Protein AF-A0A1B8RV88-F1 (afdb_monomer_lite)

pLDDT: mean 70.17, std 13.11, r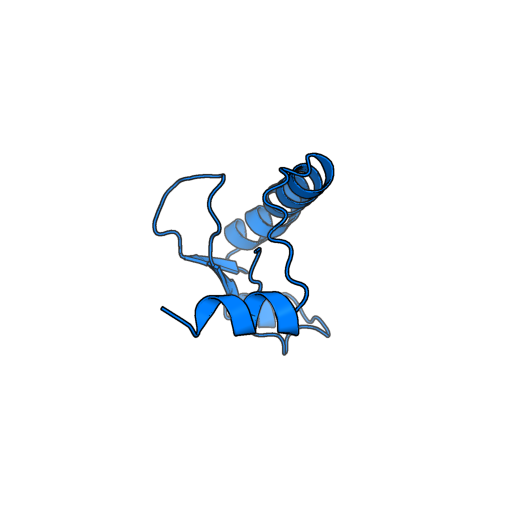ange [46.06, 88.81]

Radius of gyration: 17.08 Å; chains: 1; 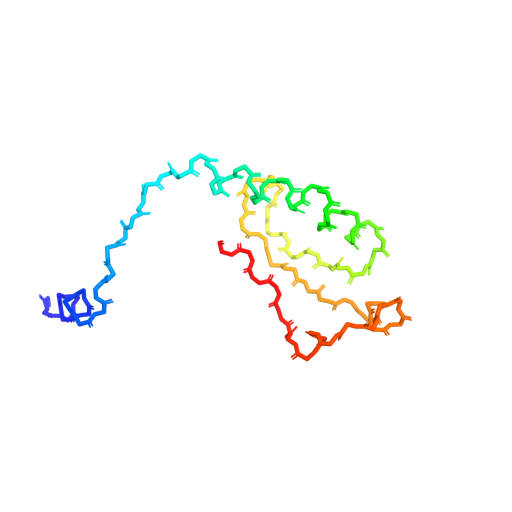bounding box: 49×31×31 Å

Foldseek 3Di:
DPDPVVVCVVPVDPPPPPPDVVVVVVLLCCCVVPVVVCVVVVQKDWDDPDPDPPDFIWIFGDPVVVVPDDDPCPVPGTDGPD

Structure (mmCIF, N/CA/C/O backbone):
data_AF-A0A1B8RV88-F1
#
_entry.id   AF-A0A1B8RV88-F1
#
loop_
_atom_site.group_PDB
_atom_site.id
_atom_site.type_symbol
_atom_site.label_atom_id
_atom_site.label_alt_id
_atom_site.label_comp_id
_atom_site.label_asym_id
_atom_site.label_entity_id
_atom_site.label_seq_id
_atom_site.pdbx_PDB_ins_code
_atom_site.Cartn_x
_atom_site.Cartn_y
_atom_site.Cartn_z
_atom_site.occupancy
_atom_site.B_iso_or_equiv
_atom_site.auth_seq_id
_atom_site.auth_comp_id
_atom_site.auth_asym_id
_atom_site.auth_atom_id
_atom_site.pdbx_PDB_model_num
ATOM 1 N N . MET A 1 1 ? 38.624 13.954 1.206 1.00 52.28 1 MET A N 1
ATOM 2 C CA . MET A 1 1 ? 38.307 13.592 -0.198 1.00 52.28 1 MET A CA 1
ATOM 3 C C . MET A 1 1 ? 38.800 12.177 -0.557 1.00 52.28 1 MET A C 1
ATOM 5 O O . MET A 1 1 ? 39.172 11.964 -1.699 1.00 52.28 1 MET A O 1
ATOM 9 N N . SER A 1 2 ? 38.785 11.195 0.364 1.00 54.16 2 SER A N 1
ATOM 10 C CA . SER A 1 2 ? 39.294 9.830 0.081 1.00 54.16 2 SER A CA 1
ATOM 11 C C . SER A 1 2 ? 38.299 8.692 0.339 1.00 54.16 2 SER A C 1
ATOM 13 O O . SER A 1 2 ? 38.551 7.576 -0.102 1.00 54.16 2 SER A O 1
ATOM 15 N N . ASP A 1 3 ? 37.155 8.953 0.981 1.00 55.91 3 ASP A N 1
ATOM 16 C CA . ASP A 1 3 ? 36.307 7.866 1.503 1.00 55.91 3 ASP A CA 1
ATOM 17 C C . ASP A 1 3 ? 35.169 7.443 0.556 1.00 55.91 3 ASP A C 1
ATOM 19 O O . ASP A 1 3 ? 34.611 6.361 0.708 1.00 55.91 3 ASP A O 1
ATOM 23 N N . GLN A 1 4 ? 34.840 8.246 -0.466 1.00 52.97 4 GLN A N 1
ATOM 24 C CA . GLN A 1 4 ? 33.798 7.889 -1.445 1.00 52.97 4 GLN A CA 1
ATOM 25 C C . GLN A 1 4 ? 34.266 6.829 -2.455 1.00 52.97 4 GLN A C 1
ATOM 27 O O . GLN A 1 4 ? 33.486 5.970 -2.861 1.00 52.97 4 GLN A O 1
ATOM 32 N N . VAL A 1 5 ? 35.551 6.836 -2.819 1.00 59.09 5 VAL A N 1
ATOM 33 C CA . VAL A 1 5 ? 36.099 5.917 -3.834 1.00 59.09 5 VAL A CA 1
ATOM 34 C C . VAL A 1 5 ? 36.222 4.489 -3.286 1.00 59.09 5 VAL A C 1
ATOM 36 O O . VAL A 1 5 ? 36.042 3.519 -4.019 1.00 59.09 5 VAL A O 1
ATOM 39 N N . ALA A 1 6 ? 36.467 4.350 -1.978 1.00 57.97 6 ALA A N 1
ATOM 40 C CA . ALA A 1 6 ? 36.578 3.052 -1.315 1.00 57.97 6 ALA A CA 1
ATOM 41 C C . ALA A 1 6 ? 35.251 2.277 -1.329 1.00 57.97 6 ALA A C 1
ATOM 43 O O . ALA A 1 6 ? 35.247 1.067 -1.541 1.00 57.97 6 ALA A O 1
ATOM 44 N N . CYS A 1 7 ? 34.125 2.977 -1.159 1.00 54.53 7 CYS A N 1
ATOM 45 C CA . CYS A 1 7 ? 32.803 2.355 -1.161 1.00 54.53 7 CYS A CA 1
ATOM 46 C C . CYS A 1 7 ? 32.405 1.871 -2.568 1.00 54.53 7 CYS A C 1
ATOM 48 O O . CYS A 1 7 ? 31.901 0.761 -2.721 1.00 54.53 7 CYS A O 1
ATOM 50 N N . SER A 1 8 ? 32.711 2.657 -3.607 1.00 51.12 8 SER A N 1
ATOM 51 C CA . SER A 1 8 ? 32.382 2.312 -4.998 1.00 51.12 8 SER A CA 1
ATOM 52 C C . SER A 1 8 ? 33.108 1.048 -5.481 1.00 51.12 8 SER A C 1
ATOM 54 O O . SER A 1 8 ? 32.488 0.159 -6.062 1.00 51.12 8 SER A O 1
ATOM 56 N N . THR A 1 9 ? 34.397 0.910 -5.158 1.00 67.38 9 THR A N 1
ATOM 57 C CA . THR A 1 9 ? 35.202 -0.256 -5.558 1.00 67.38 9 THR A CA 1
ATOM 58 C C . THR A 1 9 ? 34.845 -1.527 -4.784 1.00 67.38 9 THR A C 1
ATOM 60 O O . THR A 1 9 ? 34.901 -2.617 -5.347 1.00 67.38 9 THR A O 1
ATOM 63 N N . LEU A 1 10 ? 34.485 -1.417 -3.499 1.00 60.56 10 LEU A N 1
ATOM 64 C CA . LEU A 1 10 ? 34.216 -2.591 -2.658 1.00 60.56 10 LEU A CA 1
ATOM 65 C C . LEU A 1 10 ? 32.845 -3.226 -2.910 1.00 60.56 10 LEU A C 1
ATOM 67 O O . LEU A 1 10 ? 32.713 -4.437 -2.751 1.00 60.56 10 LEU A O 1
ATOM 71 N N . TYR A 1 11 ? 31.841 -2.438 -3.300 1.00 55.53 11 TYR A N 1
ATOM 72 C CA . TYR A 1 11 ? 30.468 -2.931 -3.438 1.00 55.53 11 TYR A CA 1
ATOM 73 C C . TYR A 1 11 ? 30.024 -3.202 -4.878 1.00 55.53 11 TYR A C 1
ATOM 75 O O . TYR A 1 11 ? 28.915 -3.694 -5.066 1.00 55.53 11 TYR A O 1
ATOM 83 N N . GLY A 1 12 ? 30.857 -2.920 -5.890 1.00 52.50 12 GLY A N 1
ATOM 84 C CA . GLY A 1 12 ? 30.515 -3.194 -7.294 1.00 52.50 12 GLY A CA 1
ATOM 85 C C . GLY A 1 12 ? 29.196 -2.547 -7.733 1.00 52.50 12 GLY A C 1
ATOM 86 O O . GLY A 1 12 ? 28.496 -3.077 -8.593 1.00 52.50 12 GLY A O 1
ATOM 87 N N . TRP A 1 13 ? 28.832 -1.432 -7.096 1.00 46.06 13 TRP A N 1
ATOM 88 C CA . TRP A 1 13 ? 27.613 -0.691 -7.376 1.00 46.06 13 TRP A CA 1
ATOM 89 C C . TRP A 1 13 ? 27.878 0.217 -8.573 1.00 46.06 13 TRP A C 1
ATOM 91 O O . TRP A 1 13 ? 28.325 1.353 -8.416 1.00 46.06 13 TRP A O 1
ATOM 101 N N . GLU A 1 14 ? 27.627 -0.288 -9.780 1.00 49.75 14 GLU A N 1
ATOM 102 C CA . GLU A 1 14 ? 27.260 0.624 -10.855 1.00 49.75 14 GLU A CA 1
ATOM 103 C C . GLU A 1 14 ? 25.847 1.102 -10.554 1.00 49.75 14 GLU A C 1
ATOM 105 O O . GLU A 1 14 ? 24.884 0.334 -10.618 1.00 49.75 14 GLU A O 1
ATOM 110 N N . GLU A 1 15 ? 25.743 2.376 -10.189 1.00 53.41 15 GLU A N 1
ATOM 111 C CA . GLU A 1 15 ? 24.502 3.130 -10.218 1.00 53.41 15 GLU A CA 1
ATOM 112 C C . GLU A 1 15 ? 24.018 3.125 -11.671 1.00 53.41 15 GLU A C 1
ATOM 114 O O . GLU A 1 15 ? 24.323 4.001 -12.477 1.00 53.41 15 GLU A O 1
ATOM 119 N N . LYS A 1 16 ? 23.332 2.047 -12.059 1.00 52.06 16 LYS A N 1
ATOM 120 C CA . LYS A 1 16 ? 22.588 2.011 -13.306 1.00 52.06 16 LYS A CA 1
ATOM 121 C C . LYS A 1 16 ? 21.351 2.869 -13.103 1.00 52.06 16 LYS A C 1
ATOM 123 O O . LYS A 1 16 ? 20.246 2.357 -12.964 1.00 52.06 16 LYS A O 1
ATOM 128 N N . ASP A 1 17 ? 21.551 4.176 -13.221 1.00 55.41 17 ASP A N 1
ATOM 129 C CA . ASP A 1 17 ? 20.535 5.159 -13.608 1.00 55.41 17 ASP A CA 1
ATOM 130 C C . ASP A 1 17 ? 20.102 4.949 -15.076 1.00 55.41 17 ASP A C 1
ATOM 132 O O . ASP A 1 17 ? 19.890 5.877 -15.854 1.00 55.41 17 ASP A O 1
ATOM 136 N N . GLY A 1 18 ? 20.008 3.692 -15.510 1.00 53.75 18 GLY A N 1
ATOM 137 C CA . GLY A 1 18 ? 19.399 3.334 -16.772 1.00 53.75 18 GLY A CA 1
ATOM 138 C C . GLY A 1 18 ? 17.919 3.165 -16.507 1.00 53.75 18 GLY A C 1
ATOM 139 O O . GLY A 1 18 ? 17.525 2.172 -15.904 1.00 53.75 18 GLY A O 1
ATOM 140 N N . PHE A 1 19 ? 17.107 4.128 -16.942 1.00 56.47 19 PHE A N 1
ATOM 141 C CA . PHE A 1 19 ? 15.665 3.941 -17.061 1.00 56.47 19 PHE A CA 1
ATOM 142 C C . PHE A 1 19 ? 15.408 2.633 -17.825 1.00 56.47 19 PHE A C 1
ATOM 144 O O . PHE A 1 19 ? 15.606 2.577 -19.037 1.00 56.47 19 PHE A O 1
ATOM 151 N N . ASP A 1 20 ? 15.033 1.575 -17.106 1.00 66.94 20 ASP A N 1
ATOM 152 C CA . ASP A 1 20 ? 14.623 0.303 -17.689 1.00 66.94 20 ASP A CA 1
ATOM 153 C C . ASP A 1 20 ? 13.104 0.363 -17.926 1.00 66.94 20 ASP A C 1
ATOM 155 O O . ASP A 1 20 ? 12.327 0.375 -16.958 1.00 66.94 20 ASP A O 1
ATOM 159 N N . PRO A 1 21 ? 12.653 0.437 -19.193 1.00 63.62 21 PRO A N 1
ATOM 160 C CA . PRO A 1 21 ? 11.237 0.547 -19.516 1.00 63.62 21 PRO A CA 1
ATOM 161 C C . PRO A 1 21 ? 10.438 -0.651 -19.003 1.00 63.62 21 PRO A C 1
ATOM 163 O O . PRO A 1 21 ? 9.326 -0.467 -18.506 1.00 63.62 21 PRO A O 1
ATOM 166 N N . GLU A 1 22 ? 11.007 -1.857 -19.064 1.00 70.38 22 GLU A N 1
ATOM 167 C CA . GLU A 1 22 ? 10.334 -3.083 -18.629 1.00 70.38 22 GLU A CA 1
ATOM 168 C C . GLU A 1 22 ? 10.140 -3.077 -17.113 1.00 70.38 22 GLU A C 1
ATOM 170 O O . GLU A 1 22 ? 9.035 -3.319 -16.618 1.00 70.38 22 GLU A O 1
ATOM 175 N N . HIS A 1 23 ? 11.177 -2.680 -16.368 1.00 66.75 23 HIS A N 1
ATOM 176 C CA . HIS A 1 23 ? 11.106 -2.533 -14.912 1.00 66.75 23 HIS A CA 1
ATOM 177 C C . HIS A 1 23 ? 10.100 -1.455 -14.482 1.00 66.75 23 HIS A C 1
ATOM 179 O O . HIS A 1 23 ? 9.353 -1.628 -13.514 1.00 66.75 23 HIS A O 1
ATOM 185 N N . SER A 1 24 ? 10.017 -0.348 -15.227 1.00 70.31 24 SER A N 1
ATOM 186 C CA . SER A 1 24 ? 9.029 0.706 -14.971 1.00 70.31 24 SER A CA 1
ATOM 187 C C . SER A 1 24 ? 7.589 0.237 -15.226 1.00 70.31 24 SER A C 1
ATOM 189 O O . SER A 1 24 ? 6.682 0.573 -14.459 1.00 70.31 24 SER A O 1
ATOM 191 N N . ASN A 1 25 ? 7.381 -0.600 -16.247 1.00 77.69 25 ASN A N 1
ATOM 192 C CA . ASN A 1 25 ? 6.069 -1.108 -16.633 1.00 77.69 25 ASN A CA 1
ATOM 193 C C . ASN A 1 25 ? 5.533 -2.120 -15.610 1.00 77.69 25 ASN A C 1
ATOM 195 O O . ASN A 1 25 ? 4.400 -1.990 -15.145 1.00 77.69 25 ASN A O 1
ATOM 199 N N . VAL A 1 26 ? 6.358 -3.076 -15.167 1.00 78.38 26 VAL A N 1
ATOM 200 C CA . VAL A 1 26 ? 5.939 -4.044 -14.136 1.00 78.38 26 VAL A CA 1
ATOM 201 C C . VAL A 1 26 ? 5.636 -3.364 -12.800 1.00 78.38 26 VAL A C 1
ATOM 203 O O . VAL A 1 26 ? 4.652 -3.710 -12.142 1.00 78.38 26 VAL A O 1
ATOM 206 N N . ARG A 1 27 ? 6.412 -2.338 -12.421 1.00 76.19 27 ARG A N 1
ATOM 207 C CA . ARG A 1 27 ? 6.133 -1.523 -11.228 1.00 76.19 27 ARG A CA 1
ATOM 208 C C . ARG A 1 27 ? 4.815 -0.776 -11.348 1.00 76.19 27 ARG A C 1
ATOM 210 O O . ARG A 1 27 ? 4.032 -0.761 -10.398 1.00 76.19 27 ARG A O 1
ATOM 217 N N . PHE A 1 28 ? 4.561 -0.171 -12.507 1.00 78.81 28 PHE A N 1
ATOM 218 C CA . PHE A 1 28 ? 3.308 0.520 -12.775 1.00 78.81 28 PHE A CA 1
ATOM 219 C C . PHE A 1 28 ? 2.128 -0.451 -12.684 1.00 78.81 28 PHE A C 1
ATOM 221 O O . PHE A 1 28 ? 1.201 -0.225 -11.907 1.00 78.81 28 PHE A O 1
ATOM 228 N N . ALA A 1 29 ? 2.188 -1.579 -13.393 1.00 83.62 29 ALA A N 1
ATOM 229 C CA . ALA A 1 29 ? 1.143 -2.595 -13.359 1.00 83.62 29 ALA A CA 1
ATOM 230 C C . ALA A 1 29 ? 0.864 -3.072 -11.925 1.00 83.62 29 ALA A C 1
ATOM 232 O O . ALA A 1 29 ? -0.288 -3.106 -11.494 1.00 83.62 29 ALA A O 1
ATOM 233 N N . PHE A 1 30 ? 1.905 -3.353 -11.140 1.00 82.44 30 PHE A N 1
ATOM 234 C CA . PHE A 1 30 ? 1.748 -3.780 -9.751 1.00 82.44 30 PHE A CA 1
ATOM 235 C C . PHE A 1 30 ? 1.125 -2.692 -8.859 1.00 82.44 30 PHE A C 1
ATOM 237 O O . PHE A 1 30 ? 0.182 -2.960 -8.107 1.00 82.44 30 PHE A O 1
ATOM 244 N N . LYS A 1 31 ? 1.582 -1.438 -8.975 1.00 81.75 31 LYS A N 1
ATOM 245 C CA . LYS A 1 31 ? 1.043 -0.308 -8.201 1.00 81.75 31 LYS A CA 1
ATOM 246 C C . LYS A 1 31 ? -0.445 -0.088 -8.483 1.00 81.75 31 LYS A C 1
ATOM 248 O O . LYS A 1 31 ? -1.228 0.120 -7.554 1.00 81.75 31 LYS A O 1
ATOM 253 N N . PHE A 1 32 ? -0.854 -0.145 -9.749 1.00 83.38 32 PHE A N 1
ATOM 254 C CA . PHE A 1 32 ? -2.235 0.135 -10.141 1.00 83.38 32 PHE A CA 1
ATOM 255 C C . PHE A 1 32 ? -3.180 -1.048 -9.936 1.00 83.38 32 PHE A C 1
ATOM 257 O O . PHE A 1 32 ? -4.314 -0.831 -9.514 1.00 83.38 32 PHE A O 1
ATOM 264 N N . CYS A 1 33 ? -2.726 -2.274 -10.194 1.00 87.38 33 CYS A N 1
ATOM 265 C CA . CYS A 1 33 ? -3.581 -3.458 -10.134 1.00 87.38 33 CYS A CA 1
ATOM 266 C C . CYS A 1 33 ? -3.628 -4.112 -8.749 1.00 87.38 33 CYS A C 1
ATOM 268 O O . CYS A 1 33 ? -4.586 -4.822 -8.463 1.00 87.38 33 CYS A O 1
ATOM 270 N N . VAL A 1 34 ? -2.624 -3.892 -7.892 1.00 86.38 34 VAL A N 1
ATOM 271 C CA . VAL A 1 34 ? -2.535 -4.555 -6.579 1.00 86.38 34 VAL A CA 1
ATOM 272 C C . VAL A 1 34 ? -2.556 -3.536 -5.449 1.00 86.38 34 VAL A C 1
ATOM 274 O O . VAL A 1 34 ? -3.462 -3.550 -4.619 1.00 86.38 34 VAL A O 1
ATOM 277 N N . ILE A 1 35 ? -1.599 -2.608 -5.432 1.00 86.06 35 ILE A N 1
ATOM 278 C CA . ILE A 1 35 ? -1.412 -1.709 -4.284 1.00 86.06 35 ILE A CA 1
ATOM 279 C C . ILE A 1 35 ? -2.582 -0.736 -4.130 1.00 86.06 35 ILE A C 1
ATOM 281 O O . ILE A 1 35 ? -3.141 -0.616 -3.043 1.00 86.06 35 ILE A O 1
ATOM 285 N N . ARG A 1 36 ? -3.019 -0.083 -5.213 1.00 84.38 36 ARG A N 1
ATOM 286 C CA . ARG A 1 36 ? -4.150 0.859 -5.169 1.00 84.38 36 ARG A CA 1
ATOM 287 C C . ARG A 1 36 ? -5.456 0.224 -4.673 1.00 84.38 36 ARG A C 1
ATOM 289 O O . ARG A 1 36 ? -6.065 0.815 -3.783 1.00 84.38 36 ARG A O 1
ATOM 296 N N . PRO A 1 37 ? -5.894 -0.942 -5.182 1.00 88.31 37 PRO A N 1
ATOM 297 C CA . PRO A 1 37 ? -7.053 -1.634 -4.627 1.00 88.31 37 PRO A CA 1
ATOM 298 C C . PRO A 1 37 ? -6.907 -1.952 -3.137 1.00 88.31 37 PRO A C 1
ATOM 300 O O . PRO A 1 37 ? -7.847 -1.745 -2.378 1.00 88.31 37 PRO A O 1
ATOM 303 N N . LEU A 1 38 ? -5.726 -2.387 -2.690 1.00 87.06 38 LEU A N 1
ATOM 304 C CA . LEU A 1 38 ? -5.472 -2.662 -1.273 1.00 87.06 38 LEU A CA 1
ATOM 305 C C . LEU A 1 38 ? -5.530 -1.388 -0.413 1.00 87.06 38 LEU A C 1
ATOM 307 O O . LEU A 1 38 ? -6.044 -1.431 0.705 1.00 87.06 38 LEU A O 1
ATOM 311 N N . CYS A 1 39 ? -5.075 -0.249 -0.940 1.00 86.81 39 CYS A N 1
ATOM 312 C CA . CYS A 1 39 ? -5.254 1.052 -0.297 1.00 86.81 39 CYS A CA 1
ATOM 313 C C . CYS A 1 39 ? -6.732 1.460 -0.226 1.00 86.81 39 CYS A C 1
ATOM 315 O O . CYS A 1 39 ? -7.192 1.920 0.814 1.00 86.81 39 CYS A O 1
ATOM 317 N N . TRP A 1 40 ? -7.502 1.259 -1.299 1.00 88.19 40 TRP A N 1
ATOM 318 C CA . TRP A 1 40 ? -8.942 1.549 -1.316 1.00 88.19 40 TRP A CA 1
ATOM 319 C C . TRP A 1 40 ? -9.738 0.690 -0.339 1.00 88.19 40 TRP A C 1
ATOM 321 O O . TRP A 1 40 ? -10.688 1.173 0.270 1.00 88.19 40 TRP A O 1
ATOM 331 N N . LEU A 1 41 ? -9.329 -0.563 -0.154 1.00 88.81 41 LEU A N 1
ATOM 332 C CA . LEU A 1 41 ? -9.904 -1.461 0.845 1.00 88.81 41 LEU A CA 1
ATOM 333 C C . LEU A 1 41 ? -9.481 -1.109 2.281 1.00 88.81 41 LEU A C 1
ATOM 335 O O . LEU A 1 41 ? -9.967 -1.726 3.223 1.00 88.81 41 LEU A O 1
ATOM 339 N N . GLY A 1 42 ? -8.566 -0.151 2.465 1.00 88.12 42 GLY A N 1
ATOM 340 C CA . GLY A 1 42 ? -8.019 0.212 3.771 1.00 88.12 42 GLY A CA 1
ATOM 341 C C . GLY A 1 42 ? -7.098 -0.854 4.367 1.00 88.12 42 GLY A C 1
ATOM 342 O O . GLY A 1 42 ? -6.816 -0.813 5.562 1.00 88.12 42 GLY A O 1
ATOM 343 N N . LEU A 1 43 ? -6.634 -1.816 3.564 1.00 88.19 43 LEU A N 1
ATOM 344 C CA . LEU A 1 43 ? -5.686 -2.861 3.971 1.00 88.19 43 LEU A CA 1
ATOM 345 C C . LEU A 1 43 ? -4.250 -2.328 3.997 1.00 88.19 43 LEU A C 1
ATOM 347 O O . LEU A 1 43 ? -3.435 -2.745 4.821 1.00 88.19 43 LEU A O 1
ATOM 351 N N . LEU A 1 44 ? -3.955 -1.380 3.110 1.00 88.06 44 LEU A N 1
ATOM 352 C CA . LEU A 1 44 ? -2.711 -0.623 3.099 1.00 88.06 44 LEU A CA 1
ATOM 353 C C . LEU A 1 44 ? -3.006 0.855 3.341 1.00 88.06 44 LEU A C 1
ATOM 355 O O . LEU A 1 44 ? -3.966 1.404 2.806 1.00 88.06 44 LEU A O 1
ATOM 359 N N . TRP A 1 45 ? -2.152 1.502 4.119 1.00 84.62 45 TRP A N 1
ATOM 360 C CA . TRP A 1 45 ? -2.115 2.948 4.258 1.00 84.62 45 TRP A CA 1
ATOM 361 C C . TRP A 1 45 ? -0.885 3.477 3.534 1.00 84.62 45 TRP A C 1
ATOM 363 O O . TRP A 1 45 ? 0.192 2.898 3.633 1.00 84.62 45 TRP A O 1
ATOM 373 N N . GLU A 1 46 ? -1.048 4.545 2.773 1.00 84.62 46 GLU A N 1
ATOM 374 C CA . GLU A 1 46 ? 0.044 5.134 2.012 1.00 84.62 46 GLU A CA 1
ATOM 375 C C . GLU A 1 46 ? 0.421 6.477 2.618 1.00 84.62 46 GLU A C 1
ATOM 377 O O . GLU A 1 46 ? -0.412 7.381 2.691 1.00 84.62 46 GLU A O 1
ATOM 382 N N . ASP A 1 47 ? 1.681 6.593 3.021 1.00 75.00 47 ASP A N 1
ATOM 383 C CA . ASP A 1 47 ? 2.267 7.837 3.497 1.00 75.00 47 ASP A CA 1
ATOM 384 C C . ASP A 1 47 ? 2.785 8.603 2.288 1.00 75.00 47 ASP A C 1
ATOM 386 O O . ASP A 1 47 ? 3.842 8.299 1.722 1.00 75.00 47 ASP A O 1
ATOM 390 N N . ARG A 1 48 ? 1.950 9.522 1.810 1.00 67.12 48 ARG A N 1
ATOM 391 C CA . ARG A 1 48 ? 2.266 10.390 0.681 1.00 67.12 48 ARG A CA 1
ATOM 392 C C . ARG A 1 48 ? 2.587 11.781 1.203 1.00 67.12 48 ARG A C 1
ATOM 394 O O . ARG A 1 48 ? 1.680 12.487 1.634 1.00 67.12 48 ARG A O 1
ATOM 401 N N . GLU A 1 49 ? 3.838 12.208 1.057 1.00 61.09 49 GLU A N 1
ATOM 402 C CA . GLU A 1 49 ? 4.187 13.631 1.173 1.00 61.09 49 GLU A CA 1
ATOM 403 C C . GLU A 1 49 ? 3.769 14.423 -0.084 1.00 61.09 49 GLU A C 1
ATOM 405 O O . GLU A 1 49 ? 3.578 15.637 -0.016 1.00 61.09 49 GLU A O 1
ATOM 410 N N . SER A 1 50 ? 3.538 13.752 -1.224 1.00 56.22 50 SER A N 1
ATOM 411 C CA . SER A 1 50 ? 3.081 14.389 -2.465 1.00 56.22 50 SER A CA 1
ATOM 412 C C . SER A 1 50 ? 2.067 13.542 -3.260 1.00 56.22 50 SER A C 1
ATOM 414 O O . SER A 1 50 ? 1.983 12.320 -3.141 1.00 56.22 50 SER A O 1
ATOM 416 N N . LEU A 1 51 ? 1.269 14.200 -4.110 1.00 59.00 51 LEU A N 1
ATOM 417 C CA . LEU A 1 51 ? 0.265 13.571 -4.987 1.00 59.00 51 LEU A CA 1
ATOM 418 C C . LEU A 1 51 ? 0.862 12.957 -6.270 1.00 59.00 51 LEU A C 1
ATOM 420 O O . LEU A 1 51 ? 0.112 12.546 -7.161 1.00 59.00 51 LEU A O 1
ATOM 424 N N . ASN A 1 52 ? 2.189 12.888 -6.394 1.00 61.06 52 ASN A N 1
ATOM 425 C CA . ASN A 1 52 ? 2.833 12.393 -7.602 1.00 61.06 52 ASN A CA 1
ATOM 426 C C . ASN A 1 52 ? 2.627 10.879 -7.754 1.00 61.06 52 ASN A C 1
ATOM 428 O O . ASN A 1 52 ? 3.140 10.059 -6.997 1.00 61.06 52 ASN A O 1
ATOM 432 N N . LEU A 1 53 ? 1.904 10.488 -8.808 1.00 58.94 53 LEU A N 1
ATOM 433 C CA . LEU A 1 53 ? 1.663 9.084 -9.176 1.00 58.94 53 LEU A CA 1
ATOM 434 C C . LEU A 1 53 ? 2.964 8.300 -9.427 1.00 58.94 53 LEU A C 1
ATOM 436 O O . LEU A 1 53 ? 2.968 7.072 -9.303 1.00 58.94 53 LEU A O 1
ATOM 440 N N . TRP A 1 54 ? 4.047 9.011 -9.739 1.00 57.97 54 TRP A N 1
ATOM 441 C CA . TRP A 1 54 ? 5.372 8.479 -10.054 1.00 57.97 54 TRP A CA 1
ATOM 442 C C . TRP A 1 54 ? 6.323 8.427 -8.856 1.00 57.97 54 TRP A C 1
ATOM 444 O O . TRP A 1 54 ? 7.385 7.826 -8.969 1.00 57.97 54 TRP A O 1
ATOM 454 N N . GLU A 1 55 ? 5.963 9.031 -7.720 1.00 62.78 55 GLU A N 1
ATOM 455 C CA . GLU A 1 55 ? 6.843 9.042 -6.554 1.00 62.78 55 GLU A CA 1
ATOM 456 C C . GLU A 1 55 ? 6.814 7.721 -5.783 1.00 62.78 55 GLU A C 1
ATOM 458 O O . GLU A 1 55 ? 5.811 6.988 -5.740 1.00 62.78 55 GLU A O 1
ATOM 463 N N . VAL A 1 56 ? 7.969 7.442 -5.178 1.00 62.28 56 VAL A N 1
ATOM 464 C CA . VAL A 1 56 ? 8.202 6.351 -4.238 1.00 62.28 56 VAL A CA 1
ATOM 465 C C . VAL A 1 56 ? 7.444 6.677 -2.952 1.00 62.28 56 VAL A C 1
ATOM 467 O O . VAL A 1 56 ? 7.890 7.485 -2.145 1.00 62.28 56 VAL A O 1
ATOM 470 N N . GLY A 1 57 ? 6.268 6.074 -2.788 1.00 70.25 57 GLY A N 1
ATOM 471 C CA . GLY A 1 57 ? 5.472 6.164 -1.564 1.00 70.25 57 GLY A CA 1
ATOM 472 C C . GLY A 1 57 ? 5.820 5.037 -0.596 1.00 70.25 57 GLY A C 1
ATOM 473 O O . GLY A 1 57 ? 6.107 3.913 -1.022 1.00 70.25 57 GLY A O 1
ATOM 474 N N . THR A 1 58 ? 5.772 5.317 0.707 1.00 77.94 58 THR A N 1
ATOM 475 C CA . THR A 1 58 ? 5.899 4.266 1.725 1.00 77.94 58 THR A CA 1
ATOM 476 C C . THR A 1 58 ? 4.513 3.726 2.064 1.00 77.94 58 THR A C 1
ATOM 478 O O . THR A 1 58 ? 3.608 4.487 2.405 1.00 77.94 58 THR A O 1
ATOM 481 N N . TYR A 1 59 ? 4.339 2.407 1.962 1.00 82.44 59 TYR A N 1
ATOM 482 C CA . TYR A 1 59 ? 3.077 1.731 2.265 1.00 82.44 59 TYR A CA 1
ATOM 483 C C . TYR A 1 59 ? 3.183 0.978 3.587 1.00 82.44 59 TYR A C 1
ATOM 485 O O . TYR A 1 59 ? 4.097 0.177 3.794 1.00 82.44 59 TYR A O 1
ATOM 493 N N . TYR A 1 60 ? 2.203 1.190 4.452 1.00 83.75 60 TYR A N 1
ATOM 494 C CA . T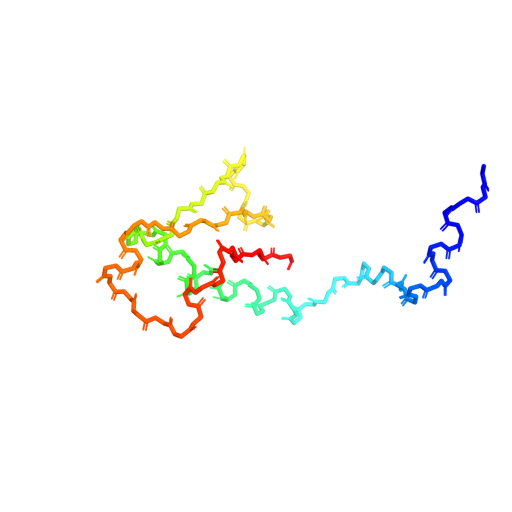YR A 1 60 ? 2.103 0.586 5.769 1.00 83.75 60 TYR A CA 1
ATOM 495 C C . TYR A 1 60 ? 0.919 -0.374 5.814 1.00 83.75 60 TYR A C 1
ATOM 497 O O . TYR A 1 60 ? -0.165 -0.083 5.308 1.00 83.75 60 TYR A O 1
ATOM 505 N N . LYS A 1 61 ? 1.114 -1.533 6.443 1.00 86.12 61 LYS A N 1
ATOM 506 C CA . LYS A 1 61 ? 0.028 -2.488 6.683 1.00 86.12 61 LYS A CA 1
ATOM 507 C C . LYS A 1 61 ? -0.898 -1.934 7.759 1.00 86.12 61 LYS A C 1
ATOM 509 O O . LYS A 1 61 ? -0.434 -1.496 8.811 1.00 86.12 61 LYS A O 1
ATOM 514 N N . THR A 1 62 ? -2.202 -1.973 7.519 1.00 86.75 62 THR A N 1
ATOM 515 C CA . THR A 1 62 ? -3.183 -1.592 8.540 1.00 86.75 62 THR A CA 1
ATOM 516 C C . THR A 1 62 ? -3.542 -2.797 9.414 1.00 86.75 62 THR A C 1
ATOM 518 O O . THR A 1 62 ? -3.312 -3.942 9.021 1.00 86.75 62 THR A O 1
ATOM 521 N N . PRO A 1 63 ? -4.168 -2.596 10.587 1.00 84.06 63 PRO A N 1
ATOM 522 C CA . PRO A 1 63 ? -4.684 -3.705 11.393 1.00 84.06 63 PRO A CA 1
ATOM 523 C C . PRO A 1 63 ? -5.700 -4.581 10.640 1.00 84.06 63 PRO A C 1
ATOM 525 O O . PRO A 1 63 ? -5.832 -5.768 10.931 1.00 84.06 63 PRO A O 1
ATOM 528 N N . LEU A 1 64 ? -6.392 -4.011 9.644 1.00 85.31 64 LEU A N 1
ATOM 529 C CA . LEU A 1 64 ? -7.340 -4.733 8.796 1.00 85.31 64 LEU A CA 1
ATOM 530 C C . LEU A 1 64 ? -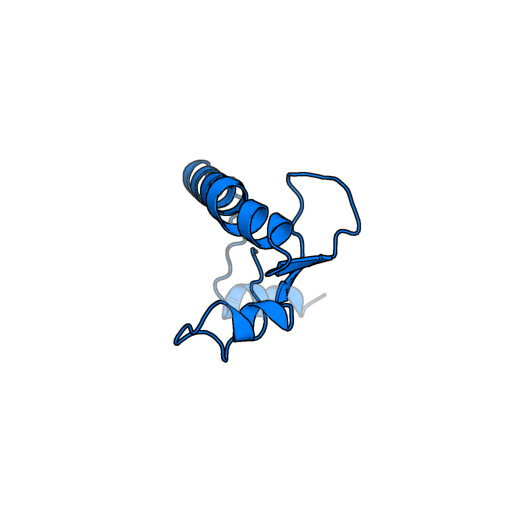6.640 -5.761 7.897 1.00 85.31 64 LEU A C 1
ATOM 532 O O . LEU A 1 64 ? -7.235 -6.791 7.592 1.00 85.31 64 LEU A O 1
ATOM 536 N N . TRP A 1 65 ? -5.376 -5.525 7.527 1.00 86.00 65 TRP A N 1
ATOM 537 C CA . TRP A 1 65 ? -4.569 -6.473 6.757 1.00 86.00 65 TRP A CA 1
ATOM 538 C C . TRP A 1 65 ? -4.543 -7.848 7.422 1.00 86.00 65 TRP A C 1
ATOM 540 O O . TRP A 1 65 ? -4.919 -8.830 6.799 1.00 86.00 65 TRP A O 1
ATOM 550 N N . GLN A 1 66 ? -4.187 -7.898 8.709 1.00 81.44 66 GLN A N 1
ATOM 551 C CA . GLN A 1 66 ? -4.101 -9.143 9.481 1.00 81.44 66 GLN A CA 1
ATOM 552 C C . GLN A 1 66 ? -5.464 -9.819 9.690 1.00 81.44 66 GLN A C 1
ATOM 554 O O . GLN A 1 66 ? -5.544 -11.033 9.871 1.00 81.44 66 GLN A O 1
ATOM 559 N N . ALA A 1 67 ? -6.545 -9.036 9.688 1.00 82.69 67 ALA A N 1
ATOM 560 C CA . ALA A 1 67 ? -7.896 -9.560 9.837 1.00 82.69 67 ALA A CA 1
ATOM 561 C C . ALA A 1 67 ? -8.445 -10.159 8.530 1.00 82.69 67 ALA A C 1
ATOM 563 O O . ALA A 1 67 ? -9.200 -11.130 8.578 1.00 82.69 67 ALA A O 1
ATOM 564 N N . ALA A 1 68 ? -8.084 -9.590 7.375 1.00 81.81 68 ALA A N 1
ATOM 565 C CA . ALA A 1 68 ? -8.632 -9.962 6.070 1.00 81.81 68 ALA A CA 1
ATOM 566 C C . ALA A 1 68 ? -7.732 -10.909 5.260 1.00 81.81 68 ALA A C 1
ATOM 568 O O . ALA A 1 68 ? -8.233 -11.697 4.459 1.00 81.81 68 ALA A O 1
ATOM 569 N N . LEU A 1 69 ? -6.414 -10.838 5.455 1.00 80.00 69 LEU A N 1
ATOM 570 C CA . LEU A 1 69 ? -5.409 -11.619 4.742 1.00 80.00 69 LEU A CA 1
ATOM 571 C C . LEU A 1 69 ? -4.497 -12.309 5.756 1.00 80.00 69 LEU A C 1
ATOM 573 O O . LEU A 1 69 ? -3.993 -11.689 6.685 1.00 80.00 69 LEU A O 1
ATOM 577 N N . LYS A 1 70 ? -4.281 -13.609 5.554 1.00 78.00 70 LYS A N 1
ATOM 578 C CA . LYS A 1 70 ? -3.233 -14.373 6.231 1.00 78.00 70 LYS A CA 1
ATOM 579 C C . LYS A 1 70 ? -2.241 -14.801 5.171 1.00 78.00 70 LYS A C 1
ATOM 581 O O . LYS A 1 70 ? -2.536 -15.704 4.391 1.00 78.00 70 LYS A O 1
ATOM 586 N N . LEU A 1 71 ? -1.109 -14.115 5.108 1.00 74.31 71 LEU A N 1
ATOM 587 C CA . LEU A 1 71 ? -0.041 -14.435 4.169 1.00 74.31 71 LEU A CA 1
ATOM 588 C C . LEU A 1 71 ? 1.176 -14.925 4.943 1.00 74.31 71 LEU A C 1
ATOM 590 O O . LEU A 1 71 ? 1.519 -14.369 5.984 1.00 74.31 71 LEU A O 1
ATOM 594 N N . ASP A 1 72 ? 1.891 -15.908 4.399 1.00 72.75 72 ASP A N 1
ATOM 595 C CA . ASP A 1 72 ? 3.132 -16.411 5.010 1.00 72.75 72 ASP A CA 1
ATOM 596 C C . ASP A 1 72 ? 4.208 -15.313 5.138 1.00 72.75 72 ASP A C 1
ATOM 598 O O . ASP A 1 72 ? 5.122 -15.395 5.956 1.00 72.75 72 ASP A O 1
ATOM 602 N N . THR A 1 73 ? 4.080 -14.238 4.355 1.00 66.31 73 THR A N 1
ATOM 603 C CA . THR A 1 73 ? 4.975 -13.072 4.347 1.00 66.31 73 THR A CA 1
ATOM 604 C C . THR A 1 73 ? 4.582 -11.994 5.367 1.0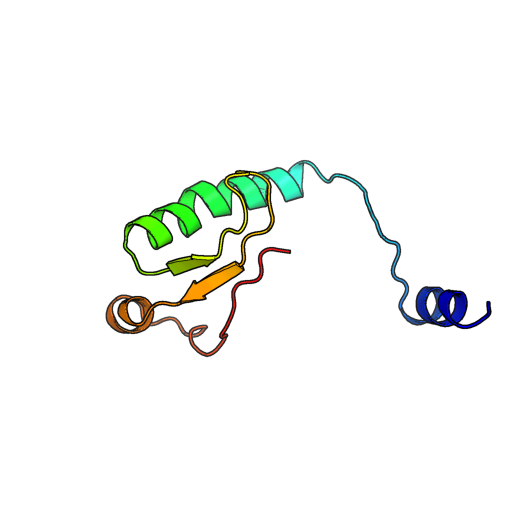0 66.31 73 THR A C 1
ATOM 606 O O . THR A 1 73 ? 5.172 -10.911 5.394 1.00 66.31 73 THR A O 1
ATOM 609 N N . ASP A 1 74 ? 3.588 -12.238 6.221 1.00 64.38 74 ASP A N 1
ATOM 610 C CA . ASP A 1 74 ? 3.052 -11.197 7.099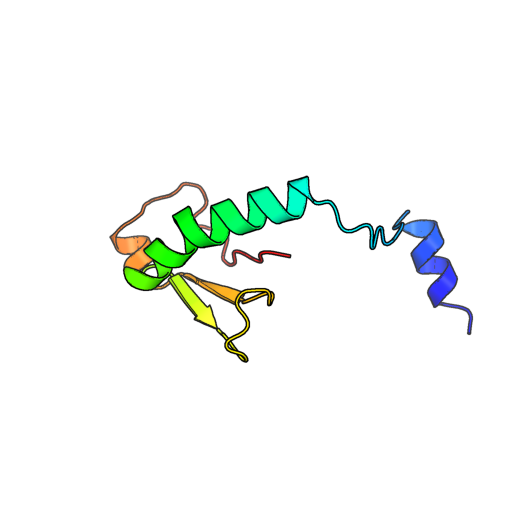 1.00 64.38 74 ASP A CA 1
ATOM 611 C C . ASP A 1 74 ? 4.035 -10.664 8.142 1.00 64.38 74 ASP A C 1
ATOM 613 O O . ASP A 1 74 ? 3.943 -9.488 8.497 1.00 64.38 74 ASP A O 1
ATOM 617 N N . GLY A 1 75 ? 5.052 -11.452 8.506 1.00 64.44 75 GLY A N 1
ATOM 618 C CA . GLY A 1 75 ? 6.170 -11.011 9.345 1.00 64.44 75 GLY A CA 1
ATOM 619 C C . GLY A 1 75 ? 7.097 -9.965 8.704 1.00 64.44 75 GLY A C 1
ATOM 620 O O . GLY A 1 75 ? 7.933 -9.394 9.400 1.00 64.44 75 GLY A O 1
ATOM 621 N N . GLN A 1 76 ? 6.971 -9.679 7.403 1.00 64.19 76 GLN A N 1
ATOM 622 C CA . GLN A 1 76 ? 7.750 -8.630 6.736 1.00 64.19 76 GLN A CA 1
ATOM 623 C C . GLN A 1 76 ? 7.023 -7.283 6.855 1.00 64.19 76 GLN A C 1
ATOM 625 O O . GLN A 1 76 ? 5.958 -7.073 6.270 1.00 64.19 76 GLN A O 1
ATOM 630 N N . ALA A 1 77 ? 7.584 -6.383 7.666 1.00 57.28 77 ALA A N 1
ATOM 631 C CA . ALA A 1 77 ? 6.894 -5.202 8.191 1.00 57.28 77 ALA A CA 1
ATOM 632 C C . ALA A 1 77 ? 6.734 -4.025 7.207 1.00 57.28 77 ALA A C 1
ATOM 634 O O . ALA A 1 77 ? 5.951 -3.121 7.488 1.00 57.28 77 ALA A O 1
ATOM 635 N N . ALA A 1 78 ? 7.420 -4.014 6.061 1.00 58.22 78 ALA A N 1
ATOM 636 C CA . ALA A 1 78 ? 7.347 -2.898 5.117 1.00 58.22 78 ALA A CA 1
ATOM 637 C C . ALA A 1 78 ? 7.522 -3.361 3.667 1.00 58.22 78 ALA A C 1
ATOM 639 O O . ALA A 1 78 ? 8.493 -4.043 3.338 1.00 58.22 78 ALA A O 1
ATOM 640 N N . LEU A 1 79 ? 6.602 -2.947 2.793 1.00 61.09 79 LEU A N 1
ATOM 641 C CA . LEU A 1 79 ? 6.779 -3.042 1.347 1.00 61.09 79 LEU A CA 1
ATOM 642 C C . LEU A 1 79 ? 7.382 -1.722 0.869 1.00 61.09 79 LEU A C 1
ATOM 644 O O . LEU A 1 79 ? 6.668 -0.744 0.647 1.00 61.09 79 LEU A O 1
ATOM 648 N N . ARG A 1 80 ? 8.712 -1.683 0.739 1.00 56.41 80 ARG A N 1
ATOM 649 C CA . ARG A 1 80 ? 9.399 -0.556 0.105 1.00 56.41 80 ARG A CA 1
ATOM 650 C C . ARG A 1 80 ? 9.488 -0.832 -1.390 1.00 56.41 80 ARG A C 1
ATOM 652 O O . ARG A 1 80 ? 10.301 -1.644 -1.823 1.00 56.41 80 ARG A O 1
ATOM 659 N N . LEU A 1 81 ? 8.644 -0.164 -2.169 1.00 57.19 81 LEU A N 1
ATOM 660 C CA . LEU A 1 81 ? 8.778 -0.135 -3.623 1.00 57.19 81 LEU A CA 1
ATOM 661 C C . LEU A 1 81 ? 9.897 0.860 -3.976 1.00 57.19 81 LEU A C 1
ATOM 663 O O . LEU A 1 81 ? 9.616 2.013 -4.282 1.00 57.19 81 LEU A O 1
ATOM 667 N N . VAL A 1 82 ? 11.159 0.430 -3.835 1.00 51.31 82 VAL A N 1
ATOM 668 C CA . VAL A 1 82 ? 12.338 1.119 -4.411 1.00 51.31 82 VAL A CA 1
ATOM 669 C C . VAL A 1 82 ? 12.265 0.990 -5.909 1.00 51.31 82 VAL A C 1
ATOM 671 O O . VAL A 1 82 ? 11.846 -0.104 -6.348 1.00 51.31 82 VAL A O 1
#

Sequence (82 aa):
MSDQVACSTLYGWEEKDGFDPEHSNVRFAFKFCVIRPLCWLGLLWEDRESLNLWEVGTYYKTPLWQAALKLDTDGQAALRLV

Secondary structure (DSSP, 8-state):
--HHHHHHHHHT--------HHHHHHHHHHIIIIIHHHHHTTSEEEE-SS--TTS--EEEE-HHHHHH---TTTT---EE--